Protein AF-T0XV65-F1 (afdb_monomer)

Sequence (71 aa):
MEERYLGRSGLKVSAMGLGCMGMSEFYGTADPNDSIATIQRAIELGITFFDTADMYGHGANEELLGKAIAG

Secondary structure (DSSP, 8-state):
--EEE-TTS--EEESS-EE-GGGTSSSS---HHHHHHHHHHHHHTT---EE--TTTTTTHHHHHHHHHHH-

Radius of gyration: 12.59 Å; Cα contacts (8 Å, |Δi|>4): 102; chains: 1; bounding box: 30×25×36 Å

Structure (mmCIF, N/CA/C/O backbone):
data_AF-T0XV65-F1
#
_entry.id   AF-T0XV65-F1
#
loop_
_atom_site.group_PDB
_atom_site.id
_atom_site.type_symbol
_atom_site.label_atom_id
_atom_site.label_alt_id
_atom_site.label_comp_id
_atom_site.label_asym_id
_atom_site.label_entity_id
_atom_site.label_seq_id
_atom_site.pdbx_PDB_ins_code
_atom_site.Cartn_x
_atom_site.Cartn_y
_atom_site.Cartn_z
_atom_site.occupancy
_atom_site.B_iso_or_equiv
_atom_site.auth_seq_id
_atom_site.auth_comp_id
_atom_site.auth_asym_id
_atom_site.auth_atom_id
_atom_site.pdbx_PDB_model_num
ATOM 1 N N . MET A 1 1 ? -15.058 0.105 5.821 1.00 93.19 1 MET A N 1
ATOM 2 C CA . MET A 1 1 ? -14.169 -1.069 5.728 1.00 93.19 1 MET A CA 1
ATOM 3 C C . MET A 1 1 ? -14.477 -2.005 6.893 1.00 93.19 1 MET A C 1
ATOM 5 O O . MET A 1 1 ? -14.677 -1.502 7.991 1.00 93.19 1 MET A O 1
ATOM 9 N N . GLU A 1 2 ? -14.573 -3.319 6.671 1.00 97.50 2 GLU A N 1
ATOM 10 C CA . GLU A 1 2 ? -14.635 -4.302 7.769 1.00 97.50 2 GLU A CA 1
ATOM 11 C C . GLU A 1 2 ? -13.225 -4.544 8.325 1.00 97.50 2 GLU A C 1
ATOM 13 O O . GLU A 1 2 ? -12.265 -4.538 7.559 1.00 97.50 2 GLU A O 1
ATOM 18 N N . GLU A 1 3 ? -13.087 -4.774 9.632 1.00 98.19 3 GLU A N 1
ATOM 19 C CA . GLU A 1 3 ? -11.789 -4.970 10.288 1.00 98.19 3 GLU A CA 1
ATOM 20 C C . GLU A 1 3 ? -11.646 -6.361 10.933 1.00 98.19 3 GLU A C 1
ATOM 22 O O . GLU A 1 3 ? -12.627 -7.018 11.307 1.00 98.19 3 GLU A O 1
ATOM 27 N N . ARG A 1 4 ? -10.395 -6.809 11.085 1.00 98.12 4 ARG A N 1
ATOM 28 C CA . ARG A 1 4 ? -9.990 -8.076 11.710 1.00 98.12 4 ARG A CA 1
ATOM 29 C C . ARG A 1 4 ? -8.771 -7.863 12.607 1.00 98.12 4 ARG A C 1
ATOM 31 O O . ARG A 1 4 ? -7.923 -7.023 12.324 1.00 98.12 4 ARG A O 1
ATOM 38 N N . TYR A 1 5 ? -8.666 -8.656 13.670 1.00 98.19 5 TYR A N 1
ATOM 39 C CA . TYR A 1 5 ? -7.429 -8.745 14.447 1.00 98.19 5 TYR A CA 1
ATOM 40 C C . TYR A 1 5 ? -6.432 -9.668 13.747 1.00 98.19 5 TYR A C 1
ATOM 42 O O . TYR A 1 5 ? -6.787 -10.781 13.351 1.00 98.19 5 TYR A O 1
ATOM 50 N N . LEU A 1 6 ? -5.178 -9.231 13.633 1.00 96.94 6 LEU A N 1
ATOM 51 C CA . LEU A 1 6 ? -4.114 -10.031 13.038 1.00 96.94 6 LEU A CA 1
ATOM 52 C C . LEU A 1 6 ? -3.549 -11.013 14.075 1.00 96.94 6 LEU A C 1
ATOM 54 O O . LEU A 1 6 ? -2.569 -10.740 14.778 1.00 96.94 6 LEU A O 1
ATOM 58 N N . GLY A 1 7 ? -4.209 -12.164 14.199 1.00 95.81 7 GLY A N 1
ATOM 59 C CA . GLY A 1 7 ? -3.837 -13.207 15.150 1.00 95.81 7 GLY A CA 1
ATOM 60 C C . GLY A 1 7 ? -3.808 -12.683 16.589 1.00 95.81 7 GLY A C 1
ATOM 61 O O . GLY A 1 7 ? -4.765 -12.076 17.061 1.00 95.81 7 GLY A O 1
ATOM 62 N N . ARG A 1 8 ? -2.696 -12.917 17.293 1.00 97.56 8 ARG A N 1
ATOM 63 C CA . ARG A 1 8 ? -2.486 -12.474 18.686 1.00 97.56 8 ARG A CA 1
ATOM 64 C C . ARG A 1 8 ? -1.618 -11.214 18.807 1.00 97.56 8 ARG A C 1
ATOM 66 O O . ARG A 1 8 ? -1.209 -10.879 19.910 1.00 97.56 8 ARG A O 1
ATOM 73 N N . SER A 1 9 ? -1.323 -10.532 17.697 1.00 96.31 9 SER A N 1
ATOM 74 C CA . SER A 1 9 ? -0.432 -9.357 17.686 1.00 96.31 9 SER A CA 1
ATOM 75 C C . SER A 1 9 ? -1.041 -8.109 18.337 1.00 96.31 9 SER A C 1
ATOM 77 O O . SER A 1 9 ? -0.321 -7.171 18.659 1.00 96.31 9 SER A O 1
ATOM 79 N N . GLY A 1 10 ? -2.368 -8.075 18.500 1.00 96.50 10 GLY A N 1
ATOM 80 C CA . GLY A 1 10 ? -3.102 -6.881 18.925 1.00 96.50 10 GLY A CA 1
ATOM 81 C C . GLY A 1 10 ? -3.341 -5.865 17.800 1.00 96.50 10 GLY A C 1
ATOM 82 O O . GLY A 1 10 ? -4.128 -4.942 17.993 1.00 96.50 10 GLY A O 1
ATOM 83 N N . LEU A 1 11 ? -2.738 -6.051 16.618 1.00 97.94 11 LEU A N 1
ATOM 84 C CA . LEU A 1 11 ? -3.002 -5.216 15.449 1.00 97.94 11 LEU A CA 1
ATOM 85 C C . LEU A 1 11 ? -4.417 -5.469 14.929 1.00 97.94 11 LEU A C 1
ATOM 87 O O . LEU A 1 11 ? -4.844 -6.619 14.782 1.00 97.94 11 LEU A O 1
ATOM 91 N N . LYS A 1 12 ? -5.126 -4.384 14.628 1.00 98.00 12 LYS A N 1
ATOM 92 C CA . LYS A 1 12 ? -6.431 -4.396 13.973 1.00 98.00 12 LYS A CA 1
ATOM 93 C C . LYS A 1 12 ? -6.266 -3.788 12.587 1.00 98.00 12 LYS A C 1
ATOM 95 O O . LYS A 1 12 ? -5.766 -2.675 12.467 1.00 98.00 12 LYS A O 1
ATOM 100 N N . VAL A 1 13 ? -6.643 -4.541 11.563 1.00 98.38 13 VAL A N 1
ATOM 101 C CA . VAL A 1 13 ? -6.428 -4.178 10.160 1.00 98.38 13 VAL A CA 1
ATOM 102 C C . VAL A 1 13 ? -7.702 -4.369 9.345 1.00 98.38 13 VAL A C 1
ATOM 104 O O . VAL A 1 13 ? -8.623 -5.063 9.781 1.00 98.38 13 VAL A O 1
ATOM 107 N N . SER A 1 14 ? -7.765 -3.781 8.154 1.00 98.62 14 SER A N 1
ATOM 108 C CA . SER A 1 14 ? -8.823 -4.044 7.183 1.00 98.62 14 SER A CA 1
ATOM 109 C C . SER A 1 14 ? -8.892 -5.538 6.841 1.00 98.62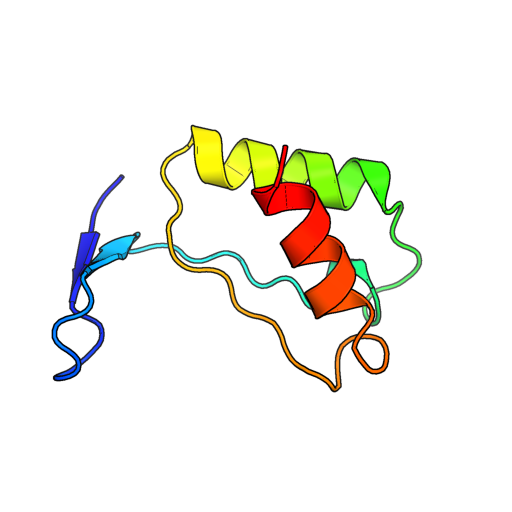 14 SER A C 1
ATOM 111 O O . SER A 1 14 ? -7.873 -6.205 6.682 1.00 98.62 14 SER A O 1
ATOM 113 N N . ALA A 1 15 ? -10.105 -6.081 6.718 1.00 98.00 15 ALA A N 1
ATOM 114 C CA . ALA A 1 15 ? -10.327 -7.490 6.386 1.00 98.00 15 ALA A CA 1
ATOM 115 C C . ALA A 1 15 ? -9.804 -7.853 4.983 1.00 98.00 15 ALA A C 1
ATOM 117 O O . ALA A 1 15 ? -9.478 -9.010 4.729 1.00 98.00 15 ALA A O 1
ATOM 118 N N . MET A 1 16 ? -9.720 -6.862 4.092 1.00 98.12 16 MET A N 1
ATOM 119 C CA . MET A 1 16 ? -9.021 -6.947 2.812 1.00 98.12 16 MET A CA 1
ATOM 120 C C . MET A 1 16 ? -7.667 -6.244 2.927 1.00 98.12 16 MET A C 1
ATOM 122 O O . MET A 1 16 ? -7.597 -5.156 3.49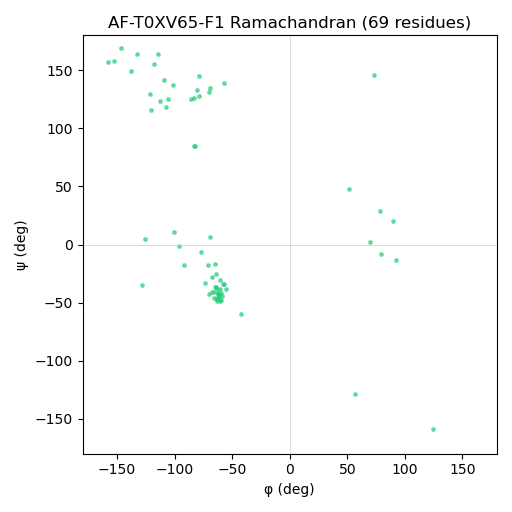7 1.00 98.12 16 MET A O 1
ATOM 126 N N . GLY A 1 17 ? -6.619 -6.849 2.373 1.00 97.81 17 GLY A N 1
ATOM 127 C CA . GLY A 1 17 ? -5.301 -6.231 2.219 1.00 97.81 17 GLY A CA 1
ATOM 128 C C . GLY A 1 17 ? -4.944 -6.021 0.748 1.00 97.81 17 GLY A C 1
ATOM 129 O O . GLY A 1 17 ? -5.574 -6.611 -0.132 1.00 97.81 17 GLY A O 1
ATOM 130 N N . LEU A 1 18 ? -3.935 -5.189 0.490 1.00 98.25 18 LEU A N 1
ATOM 131 C CA . LEU A 1 18 ? -3.368 -4.970 -0.841 1.00 98.25 18 LEU A CA 1
ATOM 132 C C . LEU A 1 18 ? -1.986 -5.622 -0.930 1.00 98.25 18 LEU A C 1
ATOM 134 O O . LEU A 1 18 ? -1.075 -5.240 -0.201 1.00 98.25 18 LEU A O 1
ATOM 138 N N . GLY A 1 19 ? -1.835 -6.593 -1.830 1.00 97.31 19 GLY A N 1
ATOM 139 C CA . GLY A 1 19 ? -0.530 -7.145 -2.186 1.00 97.31 19 GLY A CA 1
ATOM 140 C C . GLY A 1 19 ? 0.154 -6.271 -3.228 1.00 97.31 19 GLY A C 1
ATOM 141 O O . GLY A 1 19 ? -0.423 -6.008 -4.284 1.00 97.31 19 GLY A O 1
ATOM 142 N N . CYS A 1 20 ? 1.379 -5.838 -2.943 1.00 96.31 20 CYS A N 1
ATOM 143 C CA . CYS A 1 20 ? 2.089 -4.865 -3.768 1.00 96.31 20 CYS A CA 1
ATOM 144 C C . CYS A 1 20 ? 3.061 -5.497 -4.777 1.00 96.31 20 CYS A C 1
ATOM 146 O O . CYS A 1 20 ? 3.654 -4.761 -5.557 1.00 96.31 20 CYS A O 1
ATOM 148 N N . MET A 1 21 ? 3.207 -6.831 -4.816 1.00 94.44 21 MET A N 1
ATOM 149 C CA . MET A 1 21 ? 4.184 -7.550 -5.658 1.00 94.44 21 MET A CA 1
ATOM 150 C C . MET A 1 21 ? 4.284 -6.988 -7.087 1.00 94.44 21 MET A C 1
ATOM 152 O O . MET A 1 21 ? 5.330 -6.466 -7.453 1.00 94.44 21 MET A O 1
ATOM 156 N N . GLY A 1 22 ? 3.179 -6.987 -7.844 1.00 92.75 22 GLY A N 1
ATOM 157 C CA . GLY A 1 22 ? 3.152 -6.586 -9.260 1.00 92.75 22 GLY A CA 1
ATOM 158 C C . GLY A 1 22 ? 3.383 -5.098 -9.555 1.00 92.75 22 GLY A C 1
ATOM 159 O O . GLY A 1 22 ? 3.205 -4.683 -10.694 1.00 92.75 22 GLY A O 1
ATOM 160 N N . MET A 1 23 ? 3.727 -4.284 -8.554 1.00 94.12 23 MET A N 1
ATOM 161 C CA . MET A 1 23 ? 3.984 -2.846 -8.713 1.00 94.12 23 MET A CA 1
ATOM 162 C C . MET A 1 23 ? 5.457 -2.514 -8.982 1.00 94.12 23 MET A C 1
ATOM 164 O O . MET A 1 23 ? 5.762 -1.413 -9.432 1.00 94.12 23 MET A O 1
ATOM 168 N N . SER A 1 24 ? 6.381 -3.434 -8.692 1.00 83.56 24 SER A N 1
ATOM 169 C CA . SER A 1 24 ? 7.823 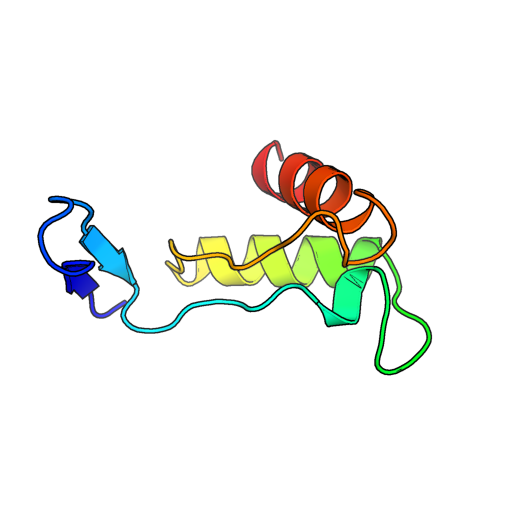-3.236 -8.922 1.00 83.56 24 SER A CA 1
ATOM 170 C C . SER A 1 24 ? 8.462 -4.367 -9.717 1.00 83.56 24 SER A C 1
ATOM 172 O O . SER A 1 24 ? 9.373 -4.122 -10.504 1.00 83.56 24 SER A O 1
ATOM 174 N N . GLU A 1 25 ? 7.999 -5.600 -9.522 1.00 76.12 25 GLU A N 1
ATOM 175 C CA . GLU A 1 25 ? 8.527 -6.782 -10.188 1.00 76.12 25 GLU A CA 1
ATOM 176 C C . GLU A 1 25 ? 7.417 -7.836 -10.285 1.00 76.12 25 GLU A C 1
ATOM 178 O O . GLU A 1 25 ? 6.465 -7.821 -9.513 1.00 76.12 25 GLU A O 1
ATOM 183 N N . PHE A 1 26 ? 7.532 -8.771 -11.226 1.00 75.81 26 PHE A N 1
ATOM 184 C CA . PHE A 1 26 ? 6.524 -9.803 -11.504 1.00 75.81 26 PHE A CA 1
ATOM 185 C C . PHE A 1 26 ? 5.260 -9.278 -12.225 1.00 75.81 26 PHE A C 1
ATOM 187 O O . PHE A 1 26 ? 4.819 -8.150 -12.060 1.00 75.81 26 PHE A O 1
ATOM 194 N N . TYR A 1 27 ? 4.683 -10.119 -13.090 1.00 83.56 27 TYR A N 1
ATOM 195 C CA . TYR A 1 27 ? 3.475 -9.856 -13.902 1.00 83.56 27 TYR A CA 1
ATOM 196 C C . TYR A 1 27 ? 3.570 -8.836 -15.048 1.00 83.56 27 TYR A C 1
ATOM 198 O O . TYR A 1 27 ? 2.597 -8.670 -15.781 1.00 83.56 27 TYR A O 1
ATOM 206 N N . GLY A 1 28 ? 4.743 -8.252 -15.292 1.00 84.81 28 GLY A N 1
ATOM 207 C CA . GLY A 1 28 ? 5.011 -7.423 -16.468 1.00 84.81 28 GLY A CA 1
ATOM 208 C C . GLY A 1 28 ? 5.513 -6.037 -16.093 1.00 84.81 28 GLY A C 1
ATOM 209 O O . GLY A 1 28 ? 6.063 -5.835 -15.015 1.00 84.81 28 GLY A O 1
ATOM 210 N N . THR A 1 29 ? 5.369 -5.088 -17.013 1.00 86.75 29 THR A N 1
ATOM 211 C CA . THR A 1 29 ? 5.756 -3.695 -16.775 1.00 86.75 29 THR A CA 1
ATOM 212 C C . THR A 1 29 ? 4.682 -2.988 -15.953 1.00 86.75 29 THR A C 1
ATOM 214 O O . THR A 1 29 ? 3.518 -2.987 -16.348 1.00 86.75 29 THR A O 1
ATOM 217 N N . ALA A 1 30 ? 5.086 -2.357 -14.852 1.00 89.31 30 ALA A N 1
ATOM 218 C CA . ALA A 1 30 ? 4.243 -1.485 -14.041 1.00 89.31 30 ALA A CA 1
ATOM 219 C C . ALA A 1 30 ? 4.682 -0.022 -14.199 1.00 89.31 30 ALA A C 1
ATOM 221 O O . ALA A 1 30 ? 5.881 0.264 -14.262 1.00 89.31 30 ALA A O 1
ATOM 222 N N . ASP A 1 31 ? 3.721 0.902 -14.246 1.00 93.38 31 ASP A N 1
ATOM 223 C CA . ASP A 1 31 ? 3.997 2.333 -14.101 1.00 93.38 31 ASP A CA 1
ATOM 224 C C . ASP A 1 31 ? 4.017 2.683 -12.598 1.00 93.38 31 ASP A C 1
ATOM 226 O O . ASP A 1 31 ? 3.048 2.389 -11.879 1.00 93.38 31 ASP A O 1
ATOM 230 N N . PRO A 1 32 ? 5.097 3.299 -12.082 1.00 93.00 32 PRO A N 1
ATOM 231 C CA . PRO A 1 32 ? 5.164 3.727 -10.689 1.00 93.00 32 PRO A CA 1
ATOM 232 C C . PRO A 1 32 ? 4.043 4.691 -10.281 1.00 93.00 32 PRO A C 1
ATOM 234 O O . PRO A 1 32 ? 3.577 4.622 -9.146 1.00 93.00 32 PRO A O 1
ATOM 237 N N . ASN A 1 33 ? 3.581 5.568 -11.179 1.00 95.25 33 ASN A N 1
ATOM 238 C CA . ASN A 1 33 ? 2.526 6.536 -10.874 1.00 95.25 33 ASN A CA 1
ATOM 239 C C . ASN A 1 33 ? 1.170 5.847 -10.704 1.00 95.25 33 ASN A C 1
AT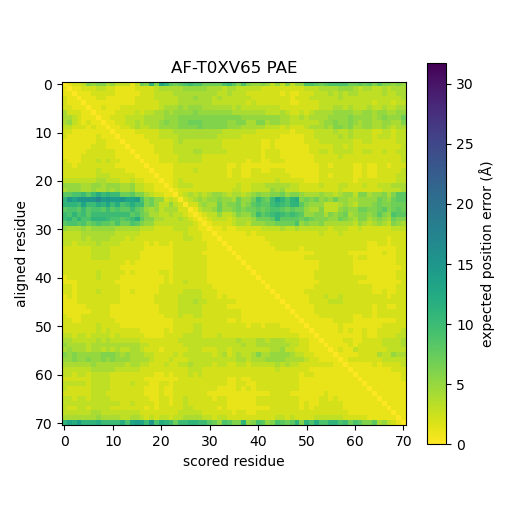OM 241 O O . ASN A 1 33 ? 0.454 6.144 -9.749 1.00 95.25 33 ASN A O 1
ATOM 245 N N . ASP A 1 34 ? 0.848 4.884 -11.571 1.00 95.81 34 ASP A N 1
ATOM 246 C CA . ASP A 1 34 ? -0.377 4.082 -11.450 1.00 95.81 34 ASP A CA 1
ATOM 247 C C . ASP A 1 34 ? -0.357 3.230 -10.176 1.00 95.81 34 ASP A C 1
ATOM 249 O O . ASP A 1 34 ? -1.374 3.069 -9.496 1.00 95.81 34 ASP A O 1
ATOM 253 N N . SER A 1 35 ? 0.819 2.716 -9.814 1.00 96.25 35 SER A N 1
ATOM 254 C CA . SER A 1 35 ? 1.012 1.952 -8.581 1.00 96.25 35 SER A CA 1
ATOM 255 C C . SER A 1 35 ? 0.811 2.823 -7.338 1.00 96.25 35 SER A C 1
ATOM 257 O O . SER A 1 35 ? 0.074 2.439 -6.429 1.00 96.25 35 SER A O 1
ATOM 259 N N . ILE A 1 36 ? 1.391 4.029 -7.319 1.00 97.19 36 ILE A N 1
ATOM 260 C CA . ILE A 1 36 ? 1.182 5.016 -6.249 1.00 97.19 36 ILE A CA 1
ATOM 261 C C . ILE A 1 36 ? -0.299 5.392 -6.153 1.00 97.19 36 ILE A C 1
ATOM 263 O O . ILE A 1 36 ? -0.867 5.334 -5.063 1.00 97.19 36 ILE A O 1
ATOM 267 N N . ALA A 1 37 ? -0.947 5.701 -7.279 1.00 97.50 37 ALA A N 1
ATOM 268 C CA . ALA A 1 37 ? -2.368 6.036 -7.314 1.00 97.50 37 ALA A CA 1
ATOM 269 C C . ALA A 1 37 ? -3.244 4.879 -6.803 1.00 97.50 37 ALA A C 1
ATOM 271 O O . ALA A 1 37 ? -4.209 5.102 -6.073 1.00 97.50 37 ALA A O 1
ATOM 272 N N . THR A 1 38 ? -2.885 3.633 -7.123 1.00 97.44 38 THR A N 1
ATOM 273 C CA . THR A 1 38 ? -3.566 2.431 -6.620 1.00 97.44 38 THR A CA 1
ATOM 274 C C . THR A 1 38 ? -3.449 2.313 -5.100 1.00 97.44 38 THR A C 1
ATOM 276 O O . THR A 1 38 ? -4.454 2.083 -4.424 1.00 97.44 38 THR A O 1
ATOM 279 N N . ILE A 1 39 ? -2.247 2.504 -4.547 1.00 98.00 39 ILE A N 1
ATOM 280 C CA . ILE A 1 39 ? -2.014 2.465 -3.097 1.00 98.00 39 ILE A CA 1
ATOM 281 C C . ILE A 1 39 ? -2.782 3.592 -2.400 1.00 98.00 39 ILE A C 1
ATOM 283 O O . ILE A 1 39 ? -3.510 3.334 -1.442 1.00 98.00 39 ILE A O 1
ATOM 287 N N . GLN A 1 40 ? -2.680 4.826 -2.897 1.00 98.12 40 GLN A N 1
ATOM 288 C CA . GLN A 1 40 ? -3.396 5.974 -2.335 1.00 98.12 40 GLN A CA 1
ATOM 289 C C . GLN A 1 40 ? -4.909 5.754 -2.375 1.00 98.12 40 GLN A C 1
ATOM 291 O O . GLN A 1 40 ? -5.595 5.964 -1.375 1.00 98.12 40 GLN A O 1
ATOM 296 N N . ARG A 1 41 ? -5.434 5.209 -3.478 1.00 98.38 41 ARG A N 1
ATOM 297 C CA . ARG A 1 41 ? -6.850 4.862 -3.572 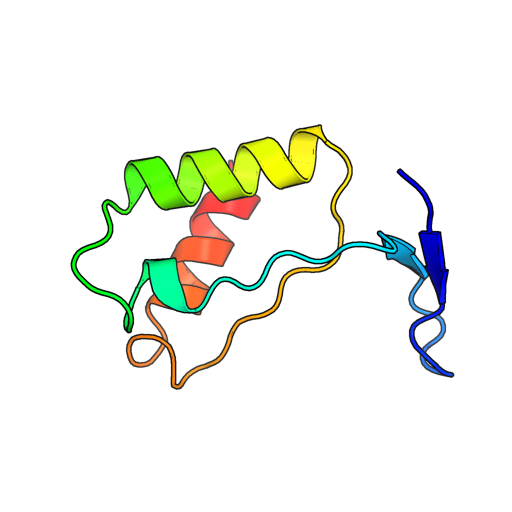1.00 98.38 41 ARG A CA 1
ATOM 298 C C . ARG A 1 41 ? -7.254 3.777 -2.574 1.00 98.38 41 ARG A C 1
ATOM 300 O O . ARG A 1 41 ? -8.342 3.847 -2.006 1.00 98.38 41 ARG A O 1
ATOM 307 N N . ALA A 1 42 ? -6.405 2.779 -2.333 1.00 98.38 42 ALA A N 1
ATOM 308 C CA . ALA A 1 42 ? -6.659 1.766 -1.312 1.00 98.38 42 ALA A CA 1
ATOM 309 C C . ALA A 1 42 ? -6.730 2.386 0.095 1.00 98.38 42 ALA A C 1
ATOM 311 O O . ALA A 1 42 ? -7.642 2.056 0.856 1.00 98.38 42 ALA A O 1
ATOM 312 N N . ILE A 1 43 ? -5.836 3.331 0.408 1.00 97.94 43 ILE A N 1
ATOM 313 C CA . ILE A 1 43 ? -5.859 4.099 1.66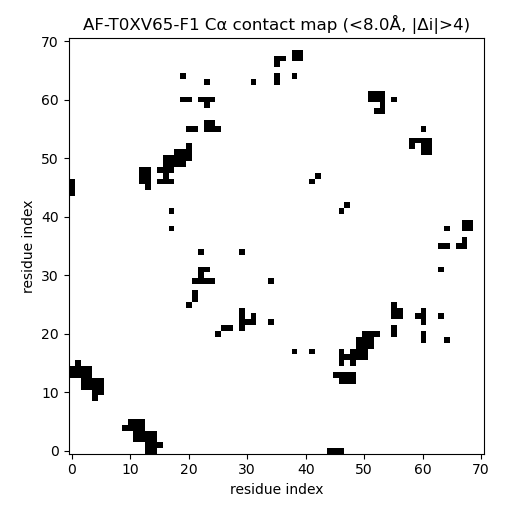2 1.00 97.94 43 ILE A CA 1
ATOM 314 C C . ILE A 1 43 ? -7.170 4.887 1.787 1.00 97.94 43 ILE A C 1
ATOM 316 O O . ILE A 1 43 ? -7.850 4.780 2.807 1.00 97.94 43 ILE A O 1
ATOM 320 N N . GLU A 1 44 ? -7.586 5.612 0.744 1.00 97.88 44 GLU A N 1
ATOM 321 C CA . GLU A 1 44 ? -8.861 6.352 0.723 1.00 97.88 44 GLU A CA 1
ATOM 322 C C . GLU A 1 44 ? -10.084 5.451 0.951 1.00 97.88 44 GLU A C 1
ATOM 324 O O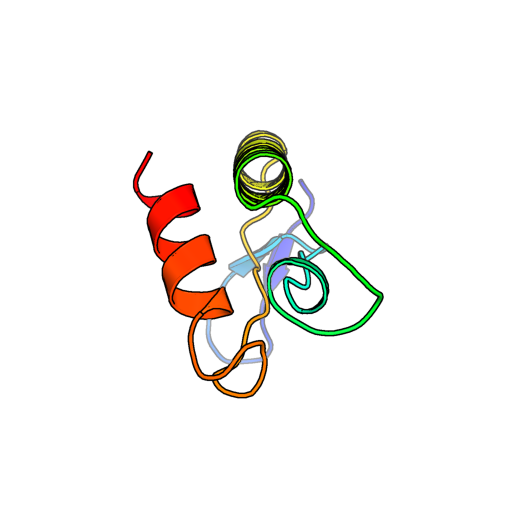 . GLU A 1 44 ? -11.070 5.863 1.563 1.00 97.88 44 GLU A O 1
ATOM 329 N N . LEU A 1 45 ? -10.033 4.209 0.462 1.00 98.25 45 LEU A N 1
ATOM 330 C CA . LEU A 1 45 ? -11.080 3.204 0.661 1.00 98.25 45 LEU A CA 1
ATOM 331 C C . LEU A 1 45 ? -11.045 2.566 2.063 1.00 98.25 45 LEU A C 1
ATOM 333 O O . LEU A 1 45 ? -11.955 1.810 2.419 1.00 98.25 45 LEU A O 1
ATOM 337 N N . GLY A 1 46 ? -10.034 2.884 2.874 1.00 98.06 46 GLY A N 1
ATOM 338 C CA . GLY A 1 46 ? -9.868 2.415 4.246 1.00 98.06 46 GLY A CA 1
ATOM 339 C C . GLY A 1 46 ? -9.080 1.113 4.381 1.00 98.06 46 GLY A C 1
ATOM 340 O O . GLY A 1 46 ? -9.242 0.430 5.391 1.00 98.06 46 GLY A O 1
ATOM 341 N N . ILE A 1 47 ? -8.275 0.731 3.383 1.00 98.56 47 ILE A N 1
ATOM 342 C CA . ILE A 1 47 ? -7.325 -0.383 3.512 1.00 98.56 47 ILE A CA 1
ATOM 343 C C . ILE A 1 47 ? -6.195 0.040 4.451 1.00 98.56 47 ILE A C 1
ATOM 345 O O . ILE A 1 47 ? -5.606 1.107 4.296 1.00 98.56 47 ILE A O 1
ATOM 349 N N . THR A 1 48 ? -5.887 -0.817 5.421 1.00 98.12 48 THR A N 1
ATOM 350 C CA . THR A 1 48 ? -4.826 -0.601 6.415 1.00 98.12 48 THR A CA 1
ATOM 351 C C . THR A 1 48 ? -3.823 -1.752 6.470 1.00 98.12 48 THR A C 1
ATOM 353 O O . THR A 1 48 ? -2.923 -1.737 7.307 1.00 98.12 48 THR A O 1
ATOM 356 N N . PHE A 1 49 ? -3.950 -2.742 5.579 1.00 98.12 49 PHE A N 1
ATOM 357 C CA . PHE A 1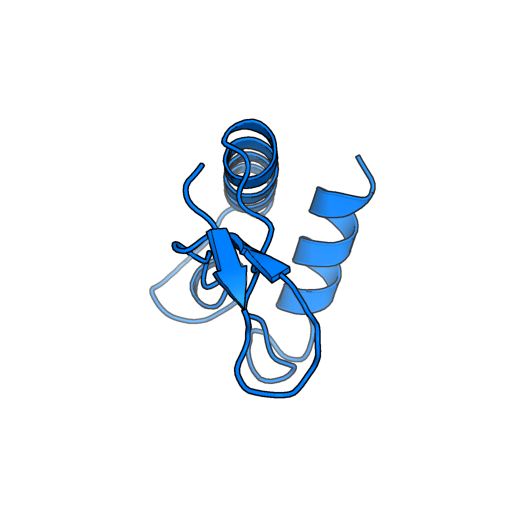 49 ? -3.012 -3.855 5.456 1.00 98.12 49 PHE A CA 1
ATOM 358 C C . PHE A 1 49 ? -2.400 -3.906 4.054 1.00 98.12 49 PHE A C 1
ATOM 360 O O . PHE A 1 49 ? -3.109 -4.140 3.075 1.00 98.12 49 PHE A O 1
ATOM 367 N N . PHE A 1 50 ? -1.085 -3.705 3.978 1.00 98.19 50 PHE A N 1
ATOM 368 C CA . PHE A 1 50 ? -0.298 -3.727 2.745 1.00 98.19 50 PHE A CA 1
ATOM 369 C C . PHE A 1 50 ? 0.793 -4.792 2.870 1.00 98.19 50 PHE A C 1
ATOM 371 O O . PHE A 1 50 ? 1.501 -4.824 3.877 1.00 98.19 50 PHE A O 1
ATOM 378 N N . ASP A 1 51 ? 0.902 -5.661 1.870 1.00 97.56 51 ASP A N 1
ATOM 379 C CA . ASP A 1 51 ? 1.900 -6.731 1.799 1.00 97.56 51 ASP A CA 1
ATOM 380 C C . ASP A 1 51 ? 2.982 -6.376 0.771 1.00 97.56 51 ASP A C 1
ATOM 382 O O . ASP A 1 51 ? 2.683 -6.069 -0.386 1.00 97.56 51 ASP A O 1
ATOM 386 N N . THR A 1 52 ? 4.238 -6.400 1.212 1.00 97.25 52 THR A N 1
ATOM 387 C CA . THR A 1 52 ? 5.437 -6.109 0.416 1.00 97.25 52 THR A CA 1
ATOM 388 C C . THR A 1 52 ? 6.608 -6.971 0.906 1.00 97.25 52 THR A C 1
ATOM 390 O O . THR A 1 52 ? 6.496 -7.6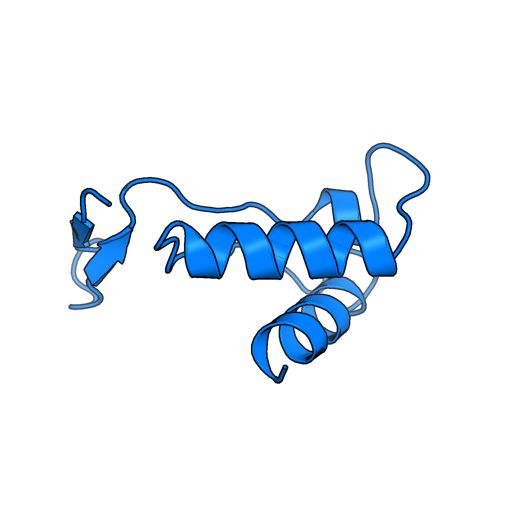27 1.944 1.00 97.25 52 THR A O 1
ATOM 393 N N . ALA A 1 53 ? 7.715 -6.997 0.164 1.00 96.25 53 ALA A N 1
ATOM 394 C CA . ALA A 1 53 ? 8.921 -7.743 0.515 1.00 96.25 53 ALA A CA 1
ATOM 395 C C . ALA A 1 53 ? 10.164 -7.181 -0.195 1.00 96.25 53 ALA A C 1
ATOM 397 O O . ALA A 1 53 ? 10.061 -6.617 -1.287 1.00 96.25 53 ALA A O 1
ATOM 398 N N . ASP A 1 54 ? 11.344 -7.445 0.373 1.00 94.81 54 ASP A N 1
ATOM 399 C CA . ASP A 1 54 ? 12.650 -7.145 -0.232 1.00 94.81 54 ASP A CA 1
ATOM 400 C C . ASP A 1 54 ? 12.804 -7.783 -1.624 1.00 94.81 54 ASP A C 1
ATOM 402 O O . ASP A 1 54 ? 13.306 -7.163 -2.558 1.00 94.81 54 ASP A O 1
ATOM 406 N N . MET A 1 55 ? 12.297 -9.004 -1.793 1.00 94.19 55 MET A N 1
ATOM 407 C CA . MET A 1 55 ? 12.327 -9.755 -3.044 1.00 94.19 55 MET A CA 1
ATOM 408 C C . MET A 1 55 ? 11.494 -9.102 -4.158 1.00 94.19 55 MET A C 1
ATOM 410 O O . MET A 1 55 ? 11.683 -9.435 -5.323 1.00 94.19 55 MET A O 1
ATOM 414 N N . TYR A 1 56 ? 10.580 -8.177 -3.847 1.00 92.88 56 TYR A N 1
ATOM 415 C CA . TYR A 1 56 ? 9.764 -7.498 -4.855 1.00 92.88 56 TYR A CA 1
ATOM 416 C C . TYR A 1 56 ? 10.557 -6.322 -5.450 1.00 92.88 56 TYR A C 1
ATOM 418 O O . TYR A 1 56 ? 10.444 -5.173 -5.024 1.00 92.88 56 TYR A O 1
ATOM 426 N N . GLY A 1 57 ? 11.392 -6.571 -6.455 1.00 89.88 57 GLY A N 1
ATOM 427 C CA . GLY A 1 57 ? 12.210 -5.526 -7.073 1.00 89.88 57 GLY A CA 1
ATOM 428 C C . GLY A 1 57 ? 13.439 -5.152 -6.251 1.00 89.88 57 GLY A C 1
ATOM 429 O O . GLY A 1 57 ? 13.863 -4.001 -6.315 1.00 89.88 57 GLY A O 1
ATOM 430 N N . HIS A 1 58 ? 13.997 -6.081 -5.466 1.00 93.12 58 HIS A N 1
ATOM 431 C CA . HIS A 1 58 ? 15.196 -5.860 -4.640 1.00 93.12 58 HIS A CA 1
ATOM 432 C C . HIS A 1 58 ? 15.084 -4.603 -3.744 1.00 93.12 58 HIS A C 1
ATOM 434 O O . HIS A 1 58 ? 15.980 -3.761 -3.720 1.00 93.12 58 HIS A O 1
ATOM 440 N N . GLY A 1 59 ? 13.951 -4.456 -3.049 1.00 94.06 59 GLY A N 1
ATOM 441 C CA . GLY A 1 59 ? 13.616 -3.318 -2.181 1.00 94.06 59 GLY A CA 1
ATOM 442 C C . GLY A 1 59 ? 12.850 -2.178 -2.867 1.00 94.06 59 GLY A C 1
ATOM 443 O O . GLY A 1 59 ? 12.241 -1.351 -2.188 1.00 94.06 59 GLY A O 1
ATOM 444 N N . ALA A 1 60 ? 12.780 -2.146 -4.203 1.00 93.81 60 ALA A N 1
ATOM 445 C CA . ALA A 1 60 ? 12.072 -1.084 -4.923 1.00 93.81 60 ALA A CA 1
ATOM 446 C C . ALA A 1 60 ? 10.568 -1.016 -4.587 1.00 93.81 60 ALA A C 1
ATOM 448 O O . ALA A 1 60 ? 9.986 0.071 -4.614 1.00 93.81 60 ALA A O 1
ATOM 449 N N . ASN A 1 61 ? 9.927 -2.145 -4.248 1.00 96.69 61 ASN A N 1
ATOM 450 C CA . ASN A 1 61 ? 8.522 -2.147 -3.823 1.00 96.69 61 ASN A CA 1
ATOM 451 C C . ASN A 1 61 ? 8.307 -1.421 -2.494 1.00 96.69 61 ASN A C 1
ATOM 453 O O . ASN A 1 61 ? 7.340 -0.676 -2.353 1.00 96.69 61 ASN A O 1
ATOM 457 N N . GLU A 1 62 ? 9.213 -1.623 -1.536 1.00 97.56 62 GLU A N 1
ATOM 458 C CA . GLU A 1 62 ? 9.145 -0.990 -0.219 1.00 97.56 62 GLU A CA 1
ATOM 459 C C . GLU A 1 62 ? 9.360 0.523 -0.342 1.00 97.56 62 GLU A C 1
ATOM 461 O O . GLU A 1 62 ? 8.619 1.306 0.256 1.00 97.56 62 GLU A O 1
ATOM 466 N N . GLU A 1 63 ? 10.305 0.954 -1.186 1.00 96.88 63 GLU A N 1
ATOM 467 C CA . GLU A 1 63 ? 10.504 2.375 -1.493 1.00 96.88 63 GLU A CA 1
ATOM 468 C C . GLU A 1 63 ? 9.277 3.007 -2.165 1.00 96.88 63 GLU A C 1
ATOM 470 O O . GLU A 1 63 ? 8.897 4.134 -1.839 1.00 96.88 63 GLU A O 1
ATOM 475 N N . LEU A 1 64 ? 8.655 2.297 -3.112 1.00 96.38 64 LEU A N 1
ATOM 476 C CA . LEU A 1 64 ? 7.441 2.742 -3.797 1.00 96.38 64 LEU A CA 1
ATOM 477 C C . LEU A 1 64 ? 6.268 2.883 -2.818 1.00 96.38 64 LEU A C 1
ATOM 479 O O . LEU A 1 64 ? 5.589 3.911 -2.818 1.00 96.38 64 LEU A O 1
ATOM 483 N N . LEU A 1 65 ? 6.066 1.884 -1.954 1.00 97.62 65 LEU A N 1
ATOM 484 C CA . LEU A 1 65 ? 5.043 1.908 -0.911 1.00 97.62 65 LEU A CA 1
ATOM 485 C C . LEU A 1 65 ? 5.279 3.062 0.073 1.00 97.62 65 LEU A C 1
ATOM 487 O O . LEU A 1 65 ? 4.341 3.788 0.403 1.00 97.62 65 LEU A O 1
ATOM 491 N N . GLY A 1 66 ? 6.529 3.286 0.484 1.00 97.62 66 GLY A N 1
ATOM 492 C CA . GLY A 1 66 ? 6.907 4.409 1.340 1.00 97.62 66 GLY A CA 1
ATOM 493 C C . GLY A 1 66 ? 6.568 5.768 0.721 1.00 97.62 66 GLY A C 1
ATOM 494 O O . GLY A 1 66 ? 5.988 6.618 1.397 1.00 97.62 66 GLY A O 1
ATOM 495 N N . LYS A 1 67 ? 6.853 5.957 -0.576 1.00 96.94 67 LYS A N 1
ATOM 496 C CA . LYS A 1 67 ? 6.480 7.177 -1.318 1.00 96.94 67 LYS A CA 1
ATOM 497 C C . LYS A 1 67 ? 4.965 7.375 -1.353 1.00 96.94 67 LYS A C 1
ATOM 499 O O . LYS A 1 67 ? 4.497 8.474 -1.085 1.00 96.94 67 LYS A O 1
ATOM 504 N N . ALA A 1 68 ? 4.205 6.317 -1.634 1.00 97.06 68 ALA A N 1
ATOM 505 C CA . ALA A 1 68 ? 2.748 6.397 -1.706 1.00 97.06 68 ALA A CA 1
ATOM 506 C C . ALA A 1 68 ? 2.094 6.751 -0.356 1.00 97.06 68 ALA A C 1
ATOM 508 O O . ALA A 1 68 ? 1.113 7.492 -0.336 1.00 97.06 68 ALA A O 1
ATOM 509 N N . ILE A 1 69 ? 2.640 6.247 0.759 1.00 96.88 69 ILE A N 1
ATOM 510 C CA . ILE A 1 69 ? 2.152 6.536 2.120 1.00 96.88 69 ILE A CA 1
ATOM 511 C C . ILE A 1 69 ? 2.514 7.960 2.570 1.00 96.88 69 ILE A C 1
ATOM 513 O O . ILE A 1 69 ? 1.754 8.565 3.324 1.00 96.88 69 ILE A O 1
ATOM 517 N N . ALA A 1 70 ? 3.661 8.496 2.138 1.00 95.56 70 ALA A N 1
ATOM 518 C CA . ALA A 1 70 ? 4.135 9.815 2.561 1.00 95.56 70 ALA A CA 1
ATOM 519 C C . ALA A 1 70 ? 3.267 10.984 2.051 1.00 95.56 70 ALA A C 1
ATOM 521 O O . ALA A 1 70 ? 3.190 12.002 2.742 1.00 95.56 70 ALA A O 1
ATOM 522 N N . GLY A 1 71 ? 2.596 10.811 0.904 1.00 82.38 71 GLY A N 1
ATOM 523 C CA . GLY A 1 71 ? 1.779 11.844 0.254 1.00 82.38 71 GLY A CA 1
ATOM 524 C C . GLY A 1 71 ? 2.572 12.669 -0.744 1.00 82.38 71 GLY A C 1
ATOM 525 O O . GLY A 1 71 ? 3.276 13.605 -0.305 1.00 82.38 71 GLY A O 1
#

Solvent-accessible surface area (backbone atoms only — not comparable to full-atom values): 4085 Å² total; per-residue (Å²): 113,61,72,40,66,56,79,89,73,78,47,71,30,28,69,56,65,48,76,45,47,57,46,54,29,59,100,60,92,53,57,63,65,62,41,32,52,50,50,44,50,39,45,76,64,49,43,66,35,77,44,76,45,55,83,24,44,78,37,48,32,50,56,49,51,51,54,37,71,71,111

Foldseek 3Di:
DDWDDPPPPRDIFPPDEAEQLVQQDPPDDHDLVVSLVVLLVCVVVPGDHYDDDCVSNNCVSVVSNVVSVVD

pLDDT: mean 95.03, std 4.94, range [75.81, 98.62]

Mean predicted aligned error: 2.71 Å

Nearest PDB structures (foldseek):
  7svq-assembly2_B  TM=9.347E-01  e=3.262E-04  Spinacia oleracea
  8usu-assembly1_A  TM=8.568E-01  e=3.736E-04  Myrciaria dubia
  6ky6-assembly2_B  TM=8.338E-01  e=4.277E-04  Thermotoga maritima MSB8
  8hwn-assembly2_A  TM=9.147E-01  e=6.001E-03  Devosia
  7lh6-assembly1_A  TM=7.400E-01  e=1.104E-02  Phocaeicola plebeius DSM 17135